Protein AF-A0A800MH34-F1 (afdb_monomer_lite)

Foldseek 3Di:
DDDDDDDDDPDPPPPPPPPPPDDPPCPVPPPDDPPDDFFDFDPDQPVPNVPDGTVVVCPPPDDDDDDDDDD

Secondary structure (DSSP, 8-state):
-------SSSSSSSSSGGG----TTGGGTTT--TT----PBPSSPPTT-TT--BGGGGTTS-------S--

pLDDT: mean 70.0, std 15.03, range [40.94, 89.81]

Structure (mmCIF, N/CA/C/O backbone):
data_AF-A0A800MH34-F1
#
_entry.id   AF-A0A800MH34-F1
#
loop_
_atom_site.group_PDB
_atom_site.id
_atom_site.type_symbol
_atom_site.label_atom_id
_atom_site.label_alt_id
_atom_site.label_comp_id
_atom_site.label_asym_id
_atom_site.label_entity_id
_atom_site.label_seq_id
_atom_site.pdbx_PDB_ins_code
_atom_site.Cartn_x
_atom_site.Cartn_y
_atom_site.Cartn_z
_atom_site.occupancy
_atom_site.B_iso_or_equiv
_atom_site.auth_seq_id
_atom_site.auth_comp_id
_atom_site.auth_asym_id
_atom_site.auth_atom_id
_atom_site.pdbx_PDB_model_num
ATOM 1 N N . MET A 1 1 ? -22.271 4.881 71.961 1.00 40.94 1 MET A N 1
ATOM 2 C CA . MET A 1 1 ? -21.193 4.128 71.285 1.00 40.94 1 MET A CA 1
ATOM 3 C C . MET A 1 1 ? -20.916 4.836 69.967 1.00 40.94 1 MET A C 1
ATOM 5 O O . MET A 1 1 ? -21.840 4.989 69.185 1.00 40.94 1 MET A O 1
ATOM 9 N N . LYS A 1 2 ? -19.716 5.408 69.815 1.00 44.69 2 LYS A N 1
ATOM 10 C CA . LYS A 1 2 ? -19.312 6.273 68.694 1.00 44.69 2 LYS A CA 1
ATOM 11 C C . LYS A 1 2 ? -18.600 5.409 67.649 1.00 44.69 2 LYS A C 1
ATOM 13 O O . LYS A 1 2 ? -17.587 4.797 67.967 1.00 44.69 2 LYS A O 1
ATOM 18 N N . ASN A 1 3 ? -19.136 5.336 66.439 1.00 55.84 3 ASN A N 1
ATOM 19 C CA . ASN A 1 3 ? -18.608 4.586 65.302 1.00 55.84 3 ASN A CA 1
ATOM 20 C C . ASN A 1 3 ? -17.947 5.548 64.305 1.00 55.84 3 ASN A C 1
ATOM 22 O O . ASN A 1 3 ? -18.522 5.943 63.298 1.00 55.84 3 ASN A O 1
ATOM 26 N N . THR A 1 4 ? -16.708 5.918 64.606 1.00 57.03 4 THR A N 1
ATOM 27 C CA . THR A 1 4 ? -15.780 6.568 63.676 1.00 57.03 4 THR A CA 1
ATOM 28 C C . THR A 1 4 ? -14.717 5.555 63.298 1.00 57.03 4 THR A C 1
ATOM 30 O O . THR A 1 4 ? -13.941 5.197 64.179 1.00 57.03 4 THR A O 1
ATOM 33 N N . SER A 1 5 ? -14.685 5.099 62.040 1.00 53.75 5 SER A N 1
ATOM 34 C CA . SER A 1 5 ? -13.485 4.611 61.320 1.00 53.75 5 SER A CA 1
ATOM 35 C C . SER A 1 5 ? -13.878 3.987 59.977 1.00 53.75 5 SER A C 1
ATOM 37 O O . SER A 1 5 ? -14.140 2.793 59.940 1.00 53.75 5 SER A O 1
ATOM 39 N N . LEU A 1 6 ? -13.925 4.764 58.885 1.00 53.56 6 LEU A N 1
ATOM 40 C CA . LEU A 1 6 ? -13.754 4.253 57.507 1.00 53.56 6 LEU A CA 1
ATOM 41 C C . LEU A 1 6 ? -13.789 5.407 56.489 1.00 53.56 6 LEU A C 1
ATOM 43 O O . LEU A 1 6 ? -14.795 5.646 55.835 1.00 53.56 6 LEU A O 1
ATOM 47 N N . ALA A 1 7 ? -12.700 6.170 56.373 1.00 54.62 7 ALA A N 1
ATOM 48 C CA . ALA A 1 7 ? -12.572 7.172 55.305 1.00 54.62 7 ALA A CA 1
ATOM 49 C C . ALA A 1 7 ? -11.111 7.483 54.925 1.00 54.62 7 ALA A C 1
ATOM 51 O O . ALA A 1 7 ? -10.791 8.612 54.576 1.00 54.62 7 ALA A O 1
ATOM 52 N N . LEU A 1 8 ? -10.203 6.502 55.001 1.00 55.59 8 LEU A N 1
ATOM 53 C CA . LEU A 1 8 ? -8.782 6.683 54.652 1.00 55.59 8 LEU A CA 1
ATOM 54 C C . LEU A 1 8 ? -8.286 5.659 53.611 1.00 55.59 8 LEU A C 1
ATOM 56 O O . LEU A 1 8 ? -7.166 5.172 53.687 1.00 55.59 8 LEU A O 1
ATOM 60 N N . GLY A 1 9 ? -9.132 5.294 52.644 1.00 53.44 9 GLY A N 1
ATOM 61 C CA . GLY A 1 9 ? -8.831 4.203 51.706 1.00 53.44 9 GLY A CA 1
ATOM 62 C C . GLY A 1 9 ? -8.834 4.545 50.218 1.00 53.44 9 GLY A C 1
ATOM 63 O O . GLY A 1 9 ? -8.690 3.625 49.424 1.00 53.44 9 GLY A O 1
ATOM 64 N N . LEU A 1 10 ? -9.036 5.804 49.804 1.00 53.84 10 LEU A N 1
ATOM 65 C CA . LEU A 1 10 ? -9.397 6.084 48.403 1.00 53.84 10 LEU A CA 1
ATOM 66 C C . LEU A 1 10 ? -8.718 7.306 47.759 1.00 53.84 10 LEU A C 1
ATOM 68 O O . LEU A 1 10 ? -9.304 7.945 46.895 1.00 53.84 10 LEU A O 1
ATOM 72 N N . ALA A 1 11 ? -7.488 7.644 48.154 1.00 54.66 11 ALA A N 1
ATOM 73 C CA . ALA A 1 11 ? -6.734 8.753 47.541 1.00 54.66 11 ALA A CA 1
ATOM 74 C C . ALA A 1 11 ? -5.393 8.335 46.900 1.00 54.66 11 ALA A C 1
ATOM 76 O O . ALA A 1 11 ? -4.645 9.186 46.433 1.00 54.66 11 ALA A O 1
ATOM 77 N N . GLY A 1 12 ? -5.074 7.036 46.861 1.00 51.31 12 GLY A N 1
ATOM 78 C CA . GLY A 1 12 ? -3.785 6.540 46.351 1.00 51.31 12 GLY A CA 1
ATOM 79 C C . GLY A 1 12 ? -3.764 6.113 44.879 1.00 51.31 12 GLY A C 1
ATOM 80 O O . GLY A 1 12 ? -2.692 5.844 44.350 1.00 51.31 12 GLY A O 1
ATOM 81 N N . LEU A 1 13 ? -4.919 6.031 44.205 1.00 51.62 13 LEU A N 1
ATOM 82 C CA . LEU A 1 13 ? -5.041 5.381 42.890 1.00 51.62 13 LEU A CA 1
ATOM 83 C C . LEU A 1 13 ? -5.384 6.344 41.740 1.00 51.62 13 LEU A C 1
ATOM 85 O O . LEU A 1 13 ? -6.001 5.946 40.761 1.00 51.62 13 LEU A O 1
ATOM 89 N N . THR A 1 14 ? -5.025 7.623 41.839 1.00 54.28 14 THR A N 1
ATOM 90 C CA . THR A 1 14 ? -5.218 8.587 40.734 1.00 54.28 14 THR A CA 1
ATOM 91 C C . THR A 1 14 ? -3.905 9.110 40.151 1.00 54.28 14 THR A C 1
ATOM 93 O O . THR A 1 14 ? -3.919 9.801 39.139 1.00 54.28 14 THR A O 1
ATOM 96 N N . LEU A 1 15 ? -2.756 8.727 40.719 1.00 54.41 15 LEU A N 1
ATOM 97 C CA . LEU A 1 15 ? -1.442 9.269 40.347 1.00 54.41 15 LEU A CA 1
ATOM 98 C C . LEU A 1 15 ? -0.653 8.417 39.333 1.00 54.41 15 LEU A C 1
ATOM 100 O O . LEU A 1 15 ? 0.454 8.786 38.961 1.00 54.41 15 LEU A O 1
ATOM 104 N N . VAL A 1 16 ? -1.207 7.297 38.853 1.00 56.56 16 VAL A N 1
ATOM 105 C CA . VAL A 1 16 ? -0.490 6.369 37.949 1.00 56.56 16 VAL A CA 1
ATOM 106 C C . VAL A 1 16 ? -0.837 6.582 36.464 1.00 56.56 16 VAL A C 1
ATOM 108 O O . VAL A 1 16 ? -0.098 6.138 35.592 1.00 56.56 16 VAL A O 1
ATOM 111 N N . CYS A 1 17 ? -1.907 7.315 36.131 1.00 53.97 17 CYS A N 1
ATOM 112 C CA . CYS A 1 17 ? -2.318 7.499 34.728 1.00 53.97 17 CYS A CA 1
ATOM 113 C C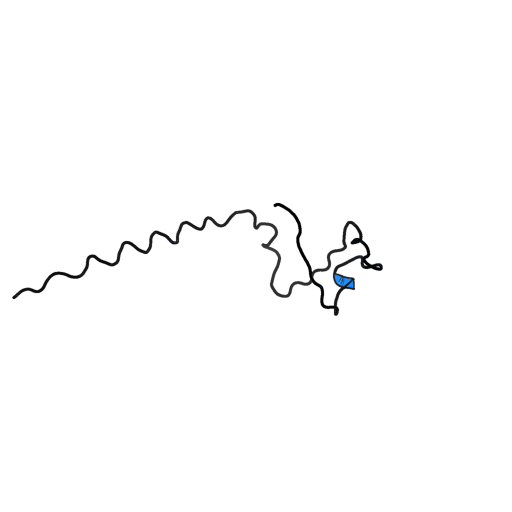 . CYS A 1 17 ? -1.605 8.647 33.988 1.00 53.97 17 CYS A C 1
ATOM 115 O O . CYS A 1 17 ? -1.715 8.742 32.769 1.00 53.97 17 CYS A O 1
ATOM 117 N N . SER A 1 18 ? -0.842 9.498 34.679 1.00 55.91 18 SER A N 1
ATOM 118 C CA . SER A 1 18 ? -0.204 10.682 34.074 1.00 55.91 18 SER A CA 1
ATOM 119 C C . SER A 1 18 ? 1.123 10.394 33.354 1.00 55.91 18 SER A C 1
A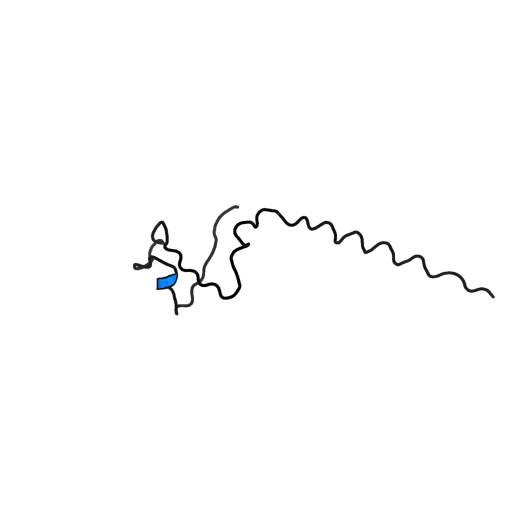TOM 121 O O . SER A 1 18 ? 1.753 11.317 32.847 1.00 55.91 18 SER A O 1
ATOM 123 N N . ALA A 1 19 ? 1.582 9.138 33.325 1.00 55.59 19 ALA A N 1
ATOM 124 C CA . ALA A 1 19 ? 2.920 8.775 32.845 1.00 55.59 19 ALA A CA 1
ATOM 125 C C . ALA A 1 19 ? 2.977 8.266 31.393 1.00 55.59 19 ALA A C 1
ATOM 127 O O . ALA A 1 19 ? 4.054 7.887 30.928 1.00 55.59 19 ALA A O 1
ATOM 128 N N . PHE A 1 20 ? 1.875 8.295 30.638 1.00 56.88 20 PHE A N 1
ATOM 129 C CA . PHE A 1 20 ? 1.939 8.088 29.190 1.00 56.88 20 PHE A CA 1
ATOM 130 C C . PHE A 1 20 ? 2.425 9.374 28.518 1.00 56.88 20 PHE A C 1
ATOM 132 O O . PHE A 1 20 ? 1.654 10.172 27.991 1.00 56.88 20 PHE A O 1
ATOM 139 N N . ASN A 1 21 ? 3.744 9.568 28.569 1.00 49.34 21 ASN A N 1
ATOM 140 C CA . ASN A 1 21 ? 4.466 10.437 27.651 1.00 49.34 21 ASN A CA 1
ATOM 141 C C . ASN A 1 21 ? 4.124 9.994 26.224 1.00 49.34 21 ASN A C 1
ATOM 143 O O . ASN A 1 21 ? 4.667 9.008 25.720 1.00 49.34 21 ASN A O 1
ATOM 147 N N . PHE A 1 22 ? 3.193 10.704 25.587 1.00 55.00 22 PHE A N 1
ATOM 148 C CA . PHE A 1 22 ? 2.945 10.577 24.161 1.00 55.00 22 PHE A CA 1
ATOM 149 C C . PHE A 1 22 ? 4.241 10.918 23.430 1.00 55.00 22 PHE A C 1
ATOM 151 O O . PHE A 1 22 ? 4.734 12.042 23.456 1.00 55.00 22 PHE A O 1
ATOM 158 N N . ASN A 1 23 ? 4.810 9.887 22.824 1.00 50.88 23 ASN A N 1
ATOM 159 C CA . ASN A 1 23 ? 5.976 9.943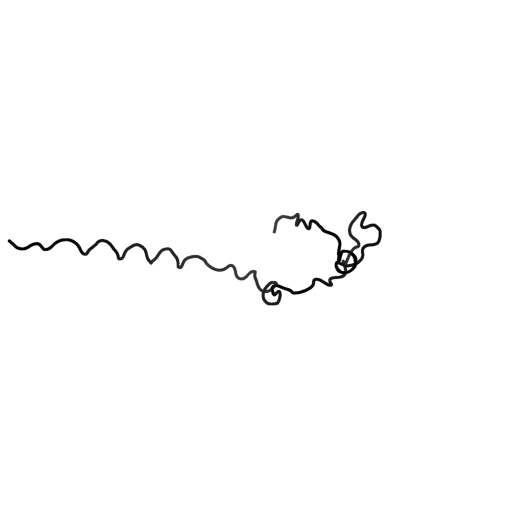 21.971 1.00 50.88 23 ASN A CA 1
ATOM 160 C C . ASN A 1 23 ? 5.746 10.975 20.849 1.00 50.88 23 ASN A C 1
ATOM 162 O O . ASN A 1 23 ? 4.907 10.768 19.973 1.00 50.88 23 ASN A O 1
ATOM 166 N N . SER A 1 24 ? 6.505 12.074 20.854 1.00 49.12 24 SER A N 1
ATOM 167 C CA . SER A 1 24 ? 6.477 13.154 19.851 1.00 49.12 24 SER A CA 1
ATOM 168 C C . SER A 1 24 ? 6.980 12.741 18.454 1.00 49.12 24 SER A C 1
ATOM 170 O O . SER A 1 24 ? 7.414 13.586 17.673 1.00 49.12 24 SER A O 1
ATOM 172 N N . GLY A 1 25 ? 6.920 11.453 18.105 1.00 51.75 25 GLY A N 1
ATOM 173 C CA . GLY A 1 25 ? 7.211 10.930 16.766 1.00 51.75 25 GLY A CA 1
ATOM 174 C C . GLY A 1 25 ? 6.056 11.072 15.763 1.00 51.75 25 GLY A C 1
ATOM 175 O O . GLY A 1 25 ? 6.182 10.643 14.622 1.00 51.75 25 GLY A O 1
ATOM 176 N N . SER A 1 26 ? 4.925 11.668 16.156 1.00 52.44 26 SER A N 1
ATOM 177 C CA . SER A 1 26 ? 3.657 11.605 15.408 1.00 52.44 26 SER A CA 1
ATOM 178 C C . SER A 1 26 ? 3.391 12.765 14.432 1.00 52.44 26 SER A C 1
ATOM 180 O O . SER A 1 26 ? 2.261 12.929 13.976 1.00 52.44 26 SER A O 1
ATOM 182 N N . ARG A 1 27 ? 4.389 13.572 14.047 1.00 53.62 27 ARG A N 1
ATOM 183 C CA . ARG A 1 27 ? 4.153 14.682 13.092 1.00 53.62 27 ARG A CA 1
ATOM 184 C C . ARG A 1 27 ? 3.737 14.219 11.689 1.00 53.62 27 ARG A C 1
ATOM 186 O O . ARG A 1 27 ? 3.132 14.982 10.948 1.00 53.62 27 ARG A O 1
ATOM 193 N N . ALA A 1 28 ? 4.021 12.967 11.327 1.00 57.22 28 ALA A N 1
ATOM 194 C CA . ALA A 1 28 ? 3.586 12.393 10.053 1.00 57.22 28 ALA A CA 1
ATOM 195 C C . ALA A 1 28 ? 2.096 11.987 10.034 1.00 57.22 28 ALA A C 1
ATOM 197 O O . ALA A 1 28 ? 1.530 11.834 8.956 1.00 57.22 28 ALA A O 1
ATOM 198 N N . LEU A 1 29 ? 1.461 11.821 11.202 1.00 59.06 29 LEU A N 1
ATOM 199 C CA . LEU A 1 29 ? 0.086 11.319 11.319 1.00 59.06 29 LEU A CA 1
ATOM 200 C C . LEU A 1 29 ? -0.962 12.426 11.505 1.00 59.06 29 LEU A C 1
ATOM 202 O O . LEU A 1 29 ? -2.147 12.159 11.349 1.00 59.06 29 LEU A O 1
ATOM 206 N N . GLU A 1 30 ? -0.557 13.670 11.785 1.00 63.84 30 GLU A N 1
ATOM 207 C CA . GLU A 1 30 ? -1.491 14.791 12.018 1.00 63.84 30 GLU A CA 1
ATOM 208 C C . GLU A 1 30 ? -2.368 15.132 10.797 1.00 63.84 30 GLU A C 1
ATOM 210 O O . GLU A 1 30 ? -3.421 15.748 10.943 1.00 63.84 30 GLU A O 1
ATOM 215 N N . ASN A 1 31 ? -1.966 14.699 9.597 1.00 69.00 31 ASN A N 1
ATOM 216 C CA . ASN A 1 31 ? -2.661 14.985 8.340 1.00 69.00 31 ASN A CA 1
ATOM 217 C C . ASN A 1 31 ? -3.383 13.773 7.730 1.00 69.00 31 ASN A C 1
ATOM 219 O O . ASN A 1 31 ? -3.791 13.853 6.576 1.00 69.00 31 ASN A O 1
ATOM 223 N N . VAL A 1 32 ? -3.523 12.662 8.462 1.00 76.62 32 VAL A N 1
ATOM 224 C CA . VAL A 1 32 ? -4.225 11.466 7.971 1.00 76.62 32 VAL A CA 1
ATOM 225 C C . VAL A 1 32 ? -5.511 11.277 8.765 1.00 76.62 32 VAL A C 1
ATOM 227 O O . VAL A 1 32 ? -5.484 11.021 9.969 1.00 76.62 32 VAL A O 1
ATOM 230 N N . LYS A 1 33 ? -6.650 11.408 8.091 1.00 82.81 33 LYS A N 1
ATOM 231 C CA . LYS A 1 33 ? -7.987 11.232 8.659 1.00 82.81 33 LYS A CA 1
ATOM 232 C C . LYS A 1 33 ? -8.619 9.937 8.163 1.00 82.81 33 LYS A C 1
ATOM 234 O O . LYS A 1 33 ? -8.305 9.415 7.095 1.00 82.81 33 LYS A O 1
ATOM 239 N N . VAL A 1 34 ? -9.556 9.416 8.952 1.00 80.00 34 VAL A N 1
ATOM 240 C CA . VAL A 1 34 ? -10.385 8.284 8.527 1.00 80.00 34 VAL A CA 1
ATOM 241 C C . VAL A 1 34 ? -11.189 8.699 7.294 1.00 80.00 34 VAL A C 1
ATOM 243 O O . VAL A 1 34 ? -11.884 9.711 7.322 1.00 80.00 34 VAL A O 1
ATOM 246 N N . GLY A 1 35 ? -11.097 7.902 6.230 1.00 83.88 35 GLY A N 1
ATOM 247 C CA . GLY A 1 35 ? -11.729 8.188 4.939 1.00 83.88 35 GLY A CA 1
ATOM 248 C C . GLY A 1 35 ? -10.795 8.827 3.911 1.00 83.88 35 GLY A C 1
ATOM 249 O O . GLY A 1 35 ? -11.172 8.907 2.740 1.00 83.88 35 GLY A O 1
ATOM 250 N N . ASP A 1 36 ? -9.578 9.217 4.303 1.00 83.81 36 ASP A N 1
ATOM 251 C CA . ASP A 1 36 ? -8.583 9.703 3.353 1.00 83.81 36 ASP A CA 1
ATOM 252 C C . ASP A 1 36 ? -8.171 8.597 2.378 1.00 83.81 36 ASP A C 1
ATOM 254 O O . ASP A 1 36 ? -8.009 7.425 2.733 1.00 83.81 36 ASP A O 1
ATOM 258 N N . GLN A 1 37 ? -7.996 8.985 1.117 1.00 84.56 37 GLN A N 1
ATOM 259 C CA . GLN A 1 37 ? -7.558 8.082 0.061 1.00 84.56 37 GLN A CA 1
ATOM 260 C C . GLN A 1 37 ? -6.047 8.191 -0.132 1.00 84.56 37 GLN A C 1
ATOM 262 O O . GLN A 1 37 ? -5.482 9.282 -0.179 1.00 84.56 37 GLN A O 1
ATOM 267 N N . ILE A 1 38 ? -5.388 7.042 -0.280 1.00 83.19 38 ILE A N 1
ATOM 268 C CA . ILE A 1 38 ? -3.953 6.974 -0.550 1.00 83.19 38 ILE A CA 1
ATOM 269 C C . ILE A 1 38 ? -3.739 7.000 -2.067 1.00 83.19 38 ILE A C 1
ATOM 271 O O . ILE A 1 38 ? -4.058 6.035 -2.757 1.00 83.19 38 ILE A O 1
ATOM 275 N N . ASP A 1 39 ? -3.144 8.082 -2.573 1.00 85.19 39 ASP A N 1
ATOM 276 C CA . ASP A 1 39 ? -2.820 8.268 -4.001 1.00 85.19 39 ASP A CA 1
ATOM 277 C C . ASP A 1 39 ? -1.314 8.298 -4.283 1.00 85.19 39 ASP A C 1
ATOM 279 O O . ASP A 1 39 ? -0.839 8.837 -5.282 1.00 85.19 39 ASP A O 1
ATOM 283 N N . LYS A 1 40 ? -0.525 7.708 -3.386 1.00 85.06 40 LYS A N 1
ATOM 284 C CA . LYS A 1 40 ? 0.928 7.738 -3.503 1.00 85.06 40 LYS A CA 1
ATOM 285 C C . LYS A 1 40 ? 1.413 6.889 -4.684 1.00 85.06 40 LYS A C 1
ATOM 287 O O . LYS A 1 40 ? 1.118 5.698 -4.780 1.00 85.06 40 LYS A O 1
ATOM 292 N N . THR A 1 41 ? 2.216 7.512 -5.543 1.00 88.56 41 THR A N 1
ATOM 293 C CA . THR A 1 41 ? 3.043 6.832 -6.546 1.00 88.56 41 THR A CA 1
ATOM 294 C C . THR A 1 41 ? 4.287 6.270 -5.869 1.00 88.56 41 THR A C 1
ATOM 296 O O . THR A 1 41 ? 4.945 6.964 -5.084 1.00 88.56 41 THR A O 1
ATOM 299 N N . PHE A 1 42 ? 4.619 5.014 -6.151 1.00 86.81 42 PHE A N 1
ATOM 300 C CA . PHE A 1 42 ? 5.813 4.393 -5.591 1.00 86.81 42 PHE A CA 1
ATOM 301 C C . PHE A 1 42 ? 7.063 5.005 -6.233 1.00 86.81 42 PHE A C 1
ATOM 303 O O . PHE A 1 42 ? 7.160 5.100 -7.454 1.00 86.81 42 PHE A O 1
ATOM 310 N N . SER A 1 43 ? 8.037 5.414 -5.417 1.00 84.31 43 SER A N 1
ATOM 311 C CA . SER A 1 43 ? 9.320 5.940 -5.910 1.00 84.31 43 SER A CA 1
ATOM 312 C C . SER A 1 43 ? 10.132 4.880 -6.658 1.00 84.31 43 SER A C 1
ATOM 314 O O . SER A 1 43 ? 10.888 5.198 -7.571 1.00 84.31 43 SER A O 1
ATOM 316 N N . LYS A 1 44 ? 9.946 3.612 -6.286 1.00 82.56 44 LYS A N 1
ATOM 317 C CA . LYS A 1 44 ? 10.440 2.434 -6.989 1.00 82.56 44 LYS A CA 1
ATOM 318 C C . LYS A 1 44 ? 9.267 1.482 -7.168 1.00 82.56 44 LYS A C 1
ATOM 320 O O . LYS A 1 44 ? 8.531 1.259 -6.210 1.00 82.56 44 LYS A O 1
ATOM 325 N N . ALA A 1 45 ? 9.098 0.938 -8.372 1.00 75.25 45 ALA A N 1
ATOM 326 C CA . ALA A 1 45 ? 8.072 -0.069 -8.610 1.00 75.25 45 ALA A CA 1
ATOM 327 C C . ALA A 1 45 ? 8.249 -1.221 -7.601 1.00 75.25 45 ALA A C 1
ATOM 329 O O . ALA A 1 45 ? 9.390 -1.665 -7.404 1.00 75.25 45 ALA A O 1
ATOM 330 N N . PRO A 1 46 ? 7.172 -1.679 -6.939 1.00 77.94 46 PRO A N 1
ATOM 331 C CA . PRO A 1 46 ? 7.254 -2.859 -6.092 1.00 77.94 46 PRO A CA 1
ATOM 332 C C . PRO A 1 46 ? 7.787 -4.047 -6.907 1.00 77.94 46 PRO A C 1
ATOM 334 O 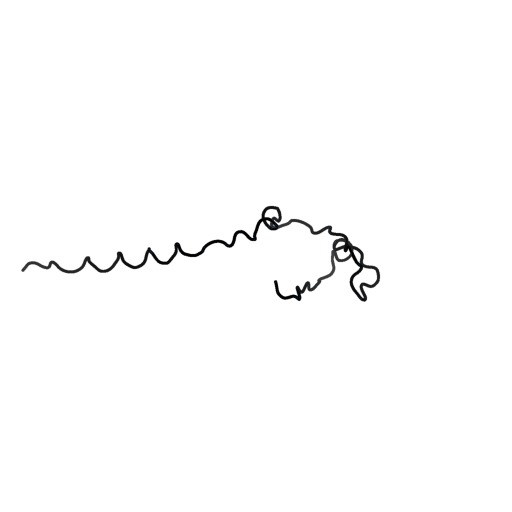O . PRO A 1 46 ? 7.572 -4.128 -8.119 1.00 77.94 46 PRO A O 1
ATOM 337 N N . ALA A 1 47 ? 8.536 -4.942 -6.263 1.00 76.75 47 ALA A N 1
ATOM 338 C CA . ALA A 1 47 ? 9.011 -6.147 -6.936 1.00 76.75 47 ALA A CA 1
ATOM 339 C C . ALA A 1 47 ? 7.806 -6.959 -7.428 1.00 76.75 47 ALA A C 1
ATOM 341 O O . ALA A 1 47 ? 6.793 -7.031 -6.733 1.00 76.75 47 ALA A O 1
ATOM 342 N N . ASP A 1 48 ? 7.905 -7.497 -8.644 1.00 78.31 48 ASP A N 1
ATOM 343 C CA . ASP A 1 48 ? 6.859 -8.312 -9.269 1.00 78.31 48 ASP A CA 1
ATOM 344 C C . ASP A 1 48 ? 5.471 -7.647 -9.289 1.00 78.31 48 ASP A C 1
ATOM 346 O O . ASP A 1 48 ? 4.441 -8.312 -9.272 1.00 78.31 48 ASP A O 1
ATOM 350 N N . SER A 1 49 ? 5.416 -6.311 -9.357 1.00 75.12 49 SER A N 1
ATOM 351 C CA . SER A 1 49 ? 4.158 -5.562 -9.236 1.00 75.12 49 SER A CA 1
ATOM 352 C C . SER A 1 49 ? 3.237 -5.632 -10.459 1.00 75.12 49 SER A C 1
ATOM 354 O O . SER A 1 49 ? 2.242 -4.914 -10.500 1.00 75.12 49 SER A O 1
ATOM 356 N N . PHE A 1 50 ? 3.568 -6.431 -11.481 1.00 81.38 50 PHE A N 1
ATOM 357 C CA . PHE A 1 50 ? 2.810 -6.563 -12.738 1.00 81.38 50 PHE A CA 1
ATOM 358 C C . PHE A 1 50 ? 2.375 -5.219 -13.362 1.00 81.38 50 PHE A C 1
ATOM 360 O O . PHE A 1 50 ? 1.316 -5.109 -13.974 1.00 81.38 50 PHE A O 1
ATOM 367 N N . GLY A 1 51 ? 3.198 -4.176 -13.217 1.00 82.19 51 GLY A N 1
ATOM 368 C CA . GLY A 1 51 ? 2.922 -2.850 -13.777 1.00 82.19 51 GLY A CA 1
ATOM 369 C C . GLY A 1 51 ? 2.172 -1.887 -12.851 1.00 82.19 51 GLY A C 1
ATOM 370 O O . GLY A 1 51 ? 1.864 -0.779 -13.287 1.00 82.19 51 GLY A O 1
ATOM 371 N N . VAL A 1 52 ? 1.934 -2.249 -11.588 1.00 87.00 52 VAL A N 1
ATOM 372 C CA . VAL A 1 52 ? 1.403 -1.342 -10.558 1.00 87.00 52 VAL A CA 1
ATOM 373 C C . VAL A 1 52 ? 2.427 -0.250 -10.245 1.00 87.00 52 VAL A C 1
ATOM 375 O O . VAL A 1 52 ? 3.579 -0.543 -9.895 1.00 87.00 52 VAL A O 1
ATOM 378 N N . LYS A 1 53 ? 2.000 1.014 -10.354 1.00 87.62 53 LYS A N 1
ATOM 379 C CA . LYS A 1 53 ? 2.845 2.210 -10.163 1.00 87.62 53 LYS A CA 1
ATOM 380 C C . LYS A 1 53 ? 2.397 3.065 -8.985 1.00 87.62 53 LYS A C 1
ATOM 382 O O . LYS A 1 53 ? 3.188 3.847 -8.456 1.00 87.62 53 LYS A O 1
ATOM 387 N N . SER A 1 54 ? 1.152 2.915 -8.556 1.00 89.81 54 SER A N 1
ATOM 388 C CA . SER A 1 54 ? 0.570 3.678 -7.459 1.00 89.81 54 SER A CA 1
ATOM 389 C C . SER A 1 54 ? -0.444 2.854 -6.672 1.00 89.81 54 SER A C 1
ATOM 391 O O . SER A 1 54 ? -0.967 1.854 -7.163 1.00 89.81 54 SER A O 1
ATOM 393 N N . PHE A 1 55 ? -0.786 3.311 -5.467 1.00 87.81 55 PHE A N 1
ATOM 394 C CA . PHE A 1 55 ? -1.898 2.727 -4.706 1.00 87.81 55 PHE A CA 1
ATOM 395 C C . PHE A 1 55 ? -3.252 2.878 -5.413 1.00 87.81 55 PHE A C 1
ATOM 397 O O . PHE A 1 55 ? -4.164 2.089 -5.172 1.00 87.81 55 PHE A O 1
ATOM 404 N N . LYS A 1 56 ? -3.382 3.849 -6.32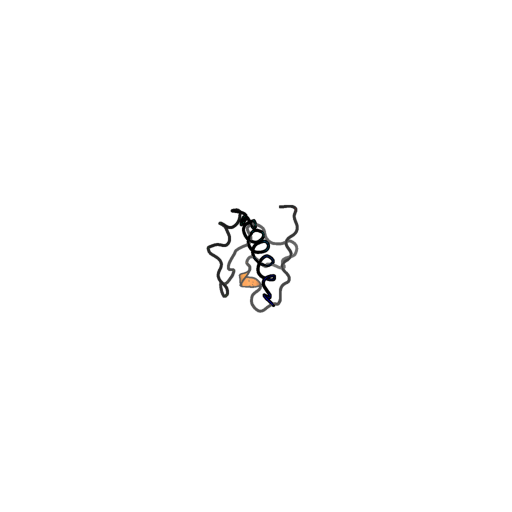6 1.00 89.38 56 LYS A N 1
ATOM 405 C CA . LYS A 1 56 ? -4.593 4.038 -7.128 1.00 89.38 56 LYS A CA 1
ATOM 406 C C . LYS A 1 56 ? -4.863 2.847 -8.050 1.00 89.38 56 LYS A C 1
ATOM 408 O O . LYS A 1 56 ? -6.024 2.491 -8.233 1.00 89.38 56 LYS A O 1
ATOM 413 N N . ASP A 1 57 ? -3.813 2.208 -8.558 1.00 88.50 57 ASP A N 1
ATOM 414 C CA . ASP A 1 57 ? -3.920 1.045 -9.450 1.00 88.50 57 ASP A CA 1
ATOM 415 C C . ASP A 1 57 ? -4.426 -0.209 -8.714 1.00 88.50 57 ASP A C 1
ATOM 417 O O . ASP A 1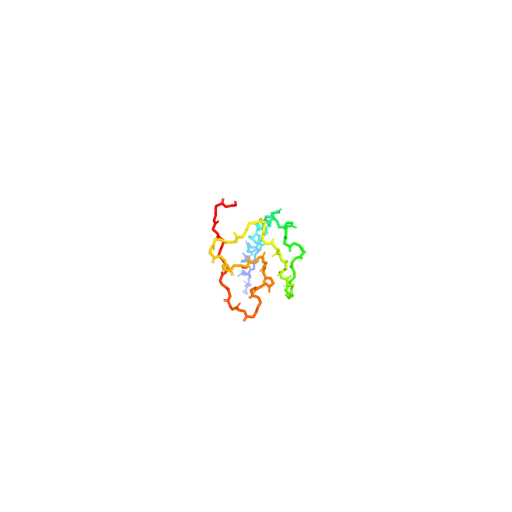 57 ? -4.897 -1.152 -9.339 1.00 88.50 57 ASP A O 1
ATOM 421 N N . LEU A 1 58 ? -4.350 -0.211 -7.379 1.00 87.06 58 LEU A N 1
ATOM 422 C CA . LEU A 1 58 ? -4.777 -1.314 -6.514 1.00 87.06 58 LEU A CA 1
ATOM 423 C C . LEU A 1 58 ? -6.211 -1.146 -5.982 1.00 87.06 58 LEU A C 1
ATOM 425 O O . LEU A 1 58 ? -6.698 -1.991 -5.232 1.00 87.06 58 LEU A O 1
ATOM 429 N N . ARG A 1 59 ? -6.905 -0.059 -6.342 1.00 88.00 59 ARG A N 1
ATOM 430 C CA . ARG A 1 59 ? -8.281 0.193 -5.891 1.00 88.00 59 ARG A CA 1
ATOM 431 C C . ARG A 1 59 ? -9.231 -0.894 -6.401 1.00 88.00 59 ARG A C 1
ATOM 433 O O . ARG A 1 59 ? -9.131 -1.339 -7.536 1.00 88.00 59 ARG A O 1
ATOM 440 N N . GLY A 1 60 ? -10.189 -1.285 -5.561 1.00 87.00 60 GLY A N 1
ATOM 441 C CA . GLY A 1 60 ? -11.151 -2.350 -5.873 1.00 87.00 60 GLY A CA 1
ATOM 442 C C . GLY A 1 60 ? -10.617 -3.769 -5.654 1.00 87.00 60 GLY A C 1
ATOM 443 O O . GLY A 1 60 ? -11.406 -4.709 -5.659 1.00 87.00 60 GLY A O 1
ATOM 444 N N . THR A 1 61 ? -9.319 -3.920 -5.383 1.00 84.56 61 THR A N 1
ATOM 445 C CA . THR A 1 61 ? -8.688 -5.202 -5.063 1.00 84.56 61 THR A CA 1
ATOM 446 C C . THR A 1 61 ? -8.337 -5.237 -3.573 1.00 84.56 61 THR A C 1
ATOM 448 O O . THR A 1 61 ? -7.747 -4.277 -3.071 1.00 84.56 61 THR A O 1
ATOM 451 N N . PRO A 1 62 ? -8.677 -6.303 -2.827 1.00 82.50 62 PRO A N 1
ATOM 452 C CA . PRO A 1 62 ? -8.209 -6.449 -1.454 1.00 82.50 62 PRO A CA 1
ATOM 453 C C . PRO A 1 62 ? -6.691 -6.649 -1.454 1.00 82.50 62 PRO A C 1
ATOM 455 O O . PRO A 1 62 ? -6.178 -7.563 -2.098 1.00 82.50 62 PRO A O 1
ATOM 458 N N . ILE A 1 63 ? -5.973 -5.792 -0.731 1.00 83.62 63 ILE A N 1
ATOM 459 C CA . ILE A 1 63 ? -4.512 -5.834 -0.635 1.00 83.62 63 ILE A CA 1
ATOM 460 C C . ILE A 1 63 ? -4.074 -5.990 0.819 1.00 83.62 63 ILE A C 1
ATOM 462 O O . ILE A 1 63 ? -4.644 -5.377 1.721 1.00 83.62 63 ILE A O 1
ATOM 466 N N . LEU A 1 64 ? -3.038 -6.799 1.035 1.00 83.25 64 LEU A N 1
ATOM 467 C CA . LEU A 1 64 ? -2.323 -6.868 2.303 1.00 83.25 64 LEU A CA 1
ATOM 468 C C . LEU A 1 64 ? -1.113 -5.938 2.218 1.00 83.25 64 LEU A C 1
ATOM 470 O O . LEU A 1 64 ? -0.296 -6.064 1.307 1.00 83.25 64 LEU A O 1
ATOM 474 N N . VAL A 1 65 ? -1.004 -5.003 3.159 1.00 82.62 65 VAL A N 1
ATOM 475 C CA . VAL A 1 65 ? 0.159 -4.121 3.281 1.00 82.62 65 VAL A CA 1
ATOM 476 C C . VAL A 1 65 ? 0.889 -4.487 4.558 1.00 82.62 65 VAL A C 1
ATOM 478 O O . VAL A 1 65 ? 0.327 -4.381 5.646 1.00 82.62 65 VAL A O 1
ATOM 481 N N . GLU A 1 66 ? 2.140 -4.905 4.416 1.00 82.50 66 GLU A N 1
ATOM 482 C CA . GLU A 1 66 ? 2.979 -5.312 5.533 1.00 82.50 66 GLU A CA 1
ATOM 483 C C . GLU A 1 66 ? 4.233 -4.446 5.599 1.00 82.50 66 GLU A C 1
ATOM 485 O O . GLU A 1 66 ? 4.921 -4.224 4.599 1.00 82.50 66 GLU A O 1
ATOM 490 N N . PHE A 1 67 ? 4.511 -3.932 6.792 1.00 81.88 67 PHE A N 1
ATOM 491 C CA . PHE A 1 67 ? 5.657 -3.075 7.046 1.00 81.88 67 PHE A CA 1
ATOM 492 C C . PHE A 1 67 ? 6.762 -3.907 7.686 1.00 81.88 67 PHE A C 1
ATOM 494 O O . PHE A 1 67 ? 6.645 -4.336 8.831 1.00 81.88 67 PHE A O 1
ATOM 501 N N . TRP A 1 68 ? 7.844 -4.109 6.939 1.00 82.44 68 TRP A N 1
ATOM 502 C CA . TRP A 1 68 ? 9.013 -4.857 7.385 1.00 82.44 68 TRP A CA 1
ATOM 503 C C . TRP A 1 68 ? 10.173 -3.895 7.647 1.00 82.44 68 TRP A C 1
ATOM 505 O O . TRP A 1 68 ? 10.567 -3.137 6.761 1.00 82.44 68 TRP A O 1
ATOM 515 N N . GLY A 1 69 ? 10.726 -3.917 8.859 1.00 77.69 69 GLY A N 1
ATOM 516 C CA . GLY A 1 69 ? 11.875 -3.093 9.237 1.00 77.69 69 GLY A CA 1
ATOM 517 C C . GLY A 1 69 ? 11.998 -2.905 10.747 1.00 77.69 69 GLY A C 1
ATOM 518 O O . GLY A 1 69 ? 11.047 -3.121 11.496 1.00 77.69 69 GLY A O 1
ATOM 519 N N . THR A 1 70 ? 13.180 -2.496 11.204 1.00 65.75 70 THR A N 1
ATOM 520 C CA . THR A 1 70 ? 13.410 -2.097 12.596 1.00 65.75 70 THR A CA 1
ATOM 521 C C . THR A 1 70 ? 13.557 -0.582 12.675 1.00 65.75 70 THR A C 1
ATOM 523 O O . THR A 1 70 ? 14.645 -0.073 12.423 1.00 65.75 70 THR A O 1
ATOM 526 N N . ARG A 1 71 ? 12.473 0.072 13.111 1.00 57.03 71 ARG A N 1
ATOM 527 C CA . ARG A 1 71 ? 12.321 1.517 13.371 1.00 57.03 71 ARG A CA 1
ATOM 528 C C . ARG A 1 71 ? 12.326 2.420 12.141 1.00 57.03 71 ARG A C 1
ATOM 530 O O . ARG A 1 71 ? 13.355 2.500 11.445 1.00 57.03 71 ARG A O 1
#

Sequence (71 aa):
MKNTSLALGLAGLTLVCSAFNFNSGSRALENVKVGDQIDKTFSKAPADSFGVKSFKDLRGTPILVEFWGTR

Radius of gyration: 25.91 Å; chains: 1; bounding box: 35×23×85 Å